Protein AF-A0A951KBT2-F1 (afdb_monomer_lite)

Radius of gyration: 22.01 Å; chains: 1; bounding box: 48×42×47 Å

Secondary structure (DSSP, 8-state):
-PPPP--PPPPSSHHHHHHHHHH-HHHHHHHHHHHHHTTTTS-------------HHHHHHHHHHHHHTT--HHHHHHHHHHHHHHHHHH--

Foldseek 3Di:
DDDDQPDDDDDPDPVVNVVVCVVCVVNVVVVCVVCVVVVVNDPDDDDDDDDDDDDPVVLVVLCVVCVVVVHDSVVSVVVVVVVVVVVVVVVD

Sequence (92 aa):
MPRKPTAIPRFKTEAEEAEWWDAHPEVATEIMKRAIKSGKARRAVPLKAVTMRLPVPDLKTDQELAVRKGLPYQTYIKMILHEALEKN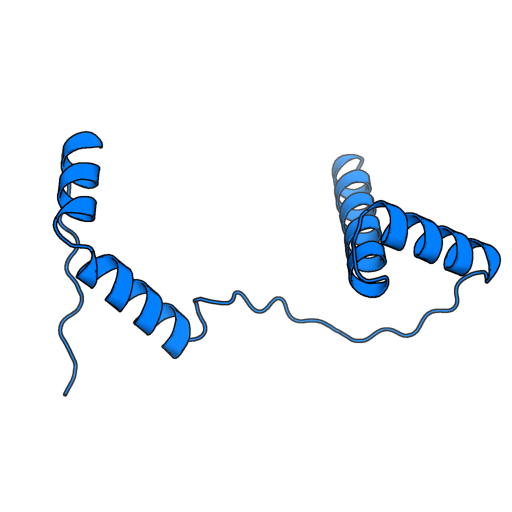AREL

Structure (mmCIF, N/CA/C/O backbone):
data_AF-A0A951KBT2-F1
#
_entry.id   AF-A0A951KBT2-F1
#
loop_
_atom_site.group_PDB
_atom_site.id
_atom_site.type_symbol
_atom_site.label_atom_id
_atom_site.label_alt_id
_atom_site.label_comp_id
_atom_site.label_asym_id
_atom_site.label_entity_id
_atom_site.label_seq_id
_atom_site.pdbx_PDB_ins_code
_atom_site.Cartn_x
_atom_site.Cartn_y
_atom_site.Cartn_z
_atom_site.occupancy
_atom_site.B_iso_or_equiv
_atom_site.auth_seq_id
_atom_site.auth_comp_id
_atom_site.auth_asym_id
_atom_site.auth_atom_id
_atom_site.pdbx_PDB_model_num
ATOM 1 N N . MET A 1 1 ? 25.238 -24.118 -12.950 1.00 36.00 1 MET A N 1
ATOM 2 C CA . MET A 1 1 ? 26.245 -23.263 -13.620 1.00 36.00 1 MET A CA 1
ATOM 3 C C . MET A 1 1 ? 26.008 -21.813 -13.208 1.00 36.00 1 MET A C 1
ATOM 5 O O . MET A 1 1 ? 24.867 -21.371 -13.335 1.00 36.00 1 MET A O 1
ATOM 9 N N . PRO A 1 2 ? 27.005 -21.085 -12.676 1.00 41.91 2 PRO A N 1
ATOM 10 C CA . PRO A 1 2 ? 26.839 -19.668 -12.366 1.00 41.91 2 PRO A CA 1
ATOM 11 C C . PRO A 1 2 ? 26.738 -18.891 -13.687 1.00 41.91 2 PRO A C 1
ATOM 13 O O . PRO A 1 2 ? 27.648 -18.930 -14.511 1.00 41.91 2 PRO A O 1
ATOM 16 N N . ARG A 1 3 ? 25.590 -18.254 -13.946 1.00 56.88 3 ARG A N 1
ATOM 17 C CA . ARG A 1 3 ? 25.366 -17.460 -15.166 1.00 56.88 3 ARG A CA 1
ATOM 18 C C . ARG A 1 3 ? 25.997 -16.077 -14.991 1.00 56.88 3 ARG A C 1
ATOM 20 O O . ARG A 1 3 ? 25.820 -15.468 -13.937 1.00 56.88 3 ARG A O 1
ATOM 27 N N . LYS A 1 4 ? 26.738 -15.613 -16.008 1.00 56.91 4 LYS A N 1
ATOM 28 C CA . LYS A 1 4 ? 27.485 -14.343 -15.991 1.00 56.91 4 LYS A CA 1
ATOM 29 C C . LYS A 1 4 ? 26.570 -13.166 -15.586 1.00 56.91 4 LYS A C 1
ATOM 31 O O . LYS A 1 4 ? 25.425 -13.112 -16.050 1.00 56.91 4 LYS A O 1
ATOM 36 N N . PRO A 1 5 ? 27.043 -12.241 -14.728 1.00 56.91 5 PRO A N 1
ATOM 37 C CA . PRO A 1 5 ? 26.330 -11.002 -14.434 1.00 56.91 5 PRO A CA 1
ATOM 38 C C . PRO A 1 5 ? 26.044 -10.254 -15.735 1.00 56.91 5 PRO A C 1
ATOM 40 O O . PRO A 1 5 ? 26.878 -10.238 -16.638 1.00 56.91 5 PRO A O 1
ATOM 43 N N . THR A 1 6 ? 24.862 -9.658 -15.836 1.00 65.19 6 THR A N 1
ATOM 44 C CA . THR A 1 6 ? 24.516 -8.824 -16.991 1.00 65.19 6 THR A CA 1
ATOM 45 C C . THR A 1 6 ? 25.311 -7.533 -16.836 1.00 65.19 6 THR A C 1
ATOM 47 O O . THR A 1 6 ? 25.062 -6.785 -15.893 1.00 65.19 6 THR A O 1
ATOM 50 N N . ALA A 1 7 ? 26.345 -7.341 -17.653 1.00 72.06 7 ALA A N 1
ATOM 51 C CA . ALA A 1 7 ? 27.222 -6.180 -17.568 1.00 72.06 7 ALA A CA 1
ATOM 52 C C . ALA A 1 7 ? 26.539 -5.004 -18.269 1.00 72.06 7 ALA A C 1
ATOM 54 O O . ALA A 1 7 ? 26.502 -4.961 -19.494 1.00 72.06 7 ALA A O 1
ATOM 55 N N . ILE A 1 8 ? 25.967 -4.091 -17.486 1.00 83.50 8 ILE A N 1
ATOM 56 C CA . ILE A 1 8 ? 25.436 -2.827 -18.003 1.00 83.50 8 ILE A CA 1
ATOM 57 C C . ILE A 1 8 ? 26.644 -1.930 -18.337 1.00 83.50 8 ILE A C 1
ATOM 59 O O . ILE A 1 8 ? 27.500 -1.746 -17.461 1.00 83.50 8 ILE A O 1
ATOM 63 N N . PRO A 1 9 ? 26.773 -1.427 -19.580 1.00 87.44 9 PRO A N 1
ATOM 64 C CA . PRO A 1 9 ? 27.841 -0.507 -19.962 1.00 87.44 9 PRO A CA 1
ATOM 65 C C . PRO A 1 9 ? 27.809 0.801 -19.160 1.00 87.44 9 PRO A C 1
ATOM 67 O O . PRO A 1 9 ? 26.815 1.145 -18.526 1.00 87.44 9 PRO A O 1
ATOM 70 N N . ARG A 1 10 ? 28.911 1.557 -19.192 1.00 88.44 10 ARG A N 1
ATOM 71 C CA . ARG A 1 10 ? 28.907 2.953 -18.737 1.00 88.44 10 ARG A CA 1
ATOM 72 C C . ARG A 1 10 ? 28.564 3.843 -19.921 1.00 88.44 10 ARG A C 1
ATOM 74 O O . ARG A 1 10 ? 29.332 3.869 -20.880 1.00 88.44 10 ARG A O 1
ATOM 81 N N . PHE A 1 11 ? 27.462 4.571 -19.819 1.00 91.75 11 PHE A N 1
ATOM 82 C CA . PHE A 1 11 ? 27.013 5.508 -20.843 1.00 91.75 11 PHE A CA 1
ATOM 83 C C . PHE A 1 11 ? 27.586 6.901 -20.586 1.00 91.75 11 PHE A C 1
ATOM 85 O O . PHE A 1 11 ? 27.825 7.284 -19.436 1.00 91.75 11 PHE A O 1
ATOM 92 N N . LYS A 1 12 ? 27.848 7.652 -21.657 1.00 88.75 12 LYS A N 1
ATOM 93 C CA . LYS A 1 12 ? 28.310 9.045 -21.559 1.00 88.75 12 LYS A CA 1
ATOM 94 C C . LYS A 1 12 ? 27.140 10.026 -21.527 1.00 88.75 12 LYS A C 1
ATOM 96 O O . LYS A 1 12 ? 27.303 11.125 -20.999 1.00 88.75 12 LYS A O 1
ATOM 101 N N . THR A 1 13 ? 25.993 9.645 -22.089 1.00 94.94 13 THR A N 1
ATOM 102 C CA . THR A 1 13 ? 24.771 10.457 -22.151 1.00 94.94 13 THR A CA 1
ATOM 103 C C . THR A 1 13 ? 23.529 9.612 -21.860 1.00 94.94 13 THR A C 1
ATOM 105 O O . THR A 1 13 ? 23.539 8.395 -22.027 1.00 94.94 13 THR A O 1
ATOM 108 N N . GLU A 1 14 ? 22.442 10.264 -21.443 1.00 89.88 14 GLU A N 1
ATOM 109 C CA . GLU A 1 14 ? 21.151 9.610 -21.170 1.00 89.88 14 GLU A CA 1
ATOM 110 C C . GLU A 1 14 ? 20.497 9.043 -22.444 1.00 89.88 14 GLU A C 1
ATOM 112 O O . GLU A 1 14 ? 19.874 7.988 -22.407 1.00 89.88 14 GLU A O 1
ATOM 117 N N . ALA A 1 15 ? 20.685 9.700 -23.594 1.00 94.44 15 ALA A N 1
ATOM 118 C CA . ALA A 1 15 ? 20.166 9.216 -24.875 1.00 94.44 15 ALA A CA 1
ATOM 119 C C . ALA A 1 15 ? 20.818 7.888 -25.300 1.00 94.44 15 ALA A C 1
ATOM 121 O O . ALA A 1 15 ? 20.126 6.976 -25.742 1.00 94.44 15 ALA A O 1
ATOM 122 N N . GLU A 1 16 ? 22.136 7.760 -25.106 1.00 93.12 16 GLU A N 1
ATOM 123 C CA . GLU A 1 16 ? 22.878 6.519 -25.368 1.00 93.12 16 GLU A CA 1
ATOM 124 C C . GLU A 1 16 ? 22.400 5.382 -24.450 1.00 93.12 16 GLU A C 1
ATOM 126 O O . GLU A 1 16 ? 22.273 4.236 -24.880 1.00 93.12 16 GLU A O 1
ATOM 131 N N . GLU A 1 17 ? 22.096 5.700 -23.190 1.00 92.31 17 GLU A N 1
ATOM 132 C CA . GLU A 1 17 ? 21.512 4.748 -22.247 1.00 92.31 17 GLU A CA 1
ATOM 133 C C . GLU A 1 17 ? 20.116 4.286 -22.694 1.00 92.31 17 GLU A C 1
ATOM 135 O O . GLU A 1 17 ? 19.845 3.083 -22.703 1.00 92.31 17 GLU A O 1
ATOM 140 N N . ALA A 1 18 ? 19.242 5.215 -23.089 1.00 90.81 18 ALA A N 1
ATOM 141 C CA . ALA A 1 18 ? 17.883 4.906 -23.528 1.00 90.81 18 ALA A CA 1
ATOM 142 C C . ALA A 1 18 ? 17.870 4.005 -24.773 1.00 90.81 18 ALA A C 1
ATOM 144 O O . ALA A 1 18 ? 17.221 2.958 -24.762 1.00 90.81 18 ALA A O 1
ATOM 145 N N . GLU A 1 19 ? 18.652 4.351 -25.803 1.00 93.75 19 GLU A N 1
ATOM 146 C CA . GLU A 1 19 ? 18.793 3.534 -27.016 1.00 93.75 19 GLU A CA 1
ATOM 147 C C . GLU A 1 19 ? 19.311 2.126 -26.697 1.00 93.75 19 GLU A C 1
ATOM 149 O O . GLU A 1 19 ? 18.854 1.133 -27.272 1.00 93.75 19 GLU A O 1
ATOM 154 N N . TRP A 1 20 ? 20.244 2.011 -25.748 1.00 92.88 20 TRP A N 1
ATOM 155 C CA . TRP A 1 20 ? 20.751 0.715 -25.320 1.00 92.88 20 TRP A CA 1
ATOM 156 C C . TRP A 1 20 ? 19.683 -0.115 -24.596 1.00 92.88 20 TRP A C 1
ATOM 158 O O . TRP A 1 20 ? 19.581 -1.314 -24.866 1.00 92.88 20 TRP A O 1
ATOM 168 N N . TRP A 1 21 ? 18.874 0.488 -23.717 1.00 91.94 21 TRP A N 1
ATOM 169 C CA . TRP A 1 21 ? 17.770 -0.204 -23.039 1.00 91.94 21 TRP A CA 1
ATOM 170 C C . TRP A 1 21 ? 16.691 -0.683 -24.015 1.00 91.94 21 TRP A C 1
ATOM 172 O O . TRP A 1 21 ? 16.232 -1.821 -23.883 1.00 91.94 21 TRP A O 1
ATOM 182 N N . ASP A 1 22 ? 16.341 0.135 -25.010 1.00 92.06 22 ASP A N 1
ATOM 183 C CA . ASP A 1 22 ? 15.377 -0.224 -26.058 1.00 92.06 22 ASP A CA 1
ATOM 184 C C . ASP A 1 22 ? 15.887 -1.378 -26.933 1.00 92.06 22 ASP A C 1
ATOM 186 O O . ASP A 1 22 ? 15.122 -2.273 -27.302 1.00 92.06 22 ASP A O 1
ATOM 190 N N . ALA A 1 23 ? 17.190 -1.398 -27.227 1.00 92.06 23 ALA A N 1
ATOM 191 C CA . ALA A 1 23 ? 17.823 -2.460 -28.002 1.00 92.06 23 ALA A CA 1
ATOM 192 C C . ALA A 1 23 ? 18.032 -3.771 -27.216 1.00 92.06 23 ALA A C 1
ATOM 194 O O . ALA A 1 23 ? 18.223 -4.813 -27.844 1.00 92.06 23 ALA A O 1
ATOM 195 N N . HIS A 1 24 ? 17.993 -3.742 -25.875 1.00 90.25 24 HIS A N 1
ATOM 196 C CA . HIS A 1 24 ? 18.298 -4.896 -25.012 1.00 90.25 24 HIS A CA 1
ATOM 197 C C . HIS A 1 24 ? 17.194 -5.201 -23.971 1.00 90.25 24 HIS A C 1
ATOM 199 O O . HIS A 1 24 ? 17.468 -5.290 -22.760 1.00 90.25 24 HIS A O 1
ATOM 205 N N . PRO A 1 25 ? 15.929 -5.417 -24.386 1.00 87.44 25 PRO A N 1
ATOM 206 C CA . PRO A 1 25 ? 14.818 -5.695 -23.467 1.00 87.44 25 PRO A CA 1
ATOM 207 C C . PRO A 1 25 ? 15.013 -6.980 -22.635 1.00 87.44 25 PRO A C 1
ATOM 209 O O . PRO A 1 25 ? 14.473 -7.128 -21.528 1.00 87.44 25 PRO A O 1
ATOM 212 N N . GLU A 1 26 ? 15.816 -7.929 -23.120 1.00 87.69 26 GLU A N 1
ATOM 213 C CA . GLU A 1 26 ? 16.192 -9.147 -22.406 1.00 87.69 26 GLU A CA 1
ATOM 214 C C . GLU A 1 26 ? 17.016 -8.864 -21.144 1.00 87.69 26 GLU A C 1
ATOM 216 O O . GLU A 1 26 ? 16.900 -9.603 -20.161 1.00 87.69 26 GLU A O 1
ATOM 221 N N . VAL A 1 27 ? 17.795 -7.777 -21.118 1.00 87.81 27 VAL A N 1
ATOM 222 C CA . VAL A 1 27 ? 18.586 -7.396 -19.943 1.00 87.81 27 VAL A CA 1
ATOM 223 C C . VAL A 1 27 ? 17.665 -6.960 -18.810 1.00 87.81 27 VAL A C 1
ATOM 225 O O . VAL A 1 27 ? 17.776 -7.489 -17.699 1.00 87.81 27 VAL A O 1
ATOM 228 N N . ALA A 1 28 ? 16.707 -6.074 -19.095 1.00 84.44 28 ALA A N 1
ATOM 229 C CA . ALA A 1 28 ? 15.686 -5.653 -18.134 1.00 84.44 28 ALA A CA 1
ATOM 230 C C . ALA A 1 28 ? 14.870 -6.854 -17.625 1.00 84.44 28 ALA A C 1
ATOM 232 O O . ALA A 1 28 ? 14.652 -7.017 -16.419 1.00 84.44 28 ALA A O 1
ATOM 233 N N . THR A 1 29 ? 14.507 -7.763 -18.533 1.00 86.44 29 THR A N 1
ATOM 234 C CA . THR A 1 29 ? 13.783 -8.996 -18.205 1.00 86.44 29 THR A CA 1
ATOM 235 C C . THR A 1 29 ? 14.574 -9.899 -17.252 1.00 86.44 29 THR A C 1
ATOM 237 O O . THR A 1 29 ? 14.031 -10.391 -16.259 1.00 86.44 29 THR A O 1
ATOM 240 N N . GLU A 1 30 ? 15.864 -10.125 -17.507 1.00 87.75 30 GLU A N 1
ATOM 241 C CA . GLU A 1 30 ? 16.708 -10.955 -16.642 1.00 87.75 30 GLU A CA 1
ATOM 242 C C . GLU A 1 30 ? 16.996 -10.287 -15.291 1.00 87.75 30 GLU A C 1
ATOM 244 O O . GLU A 1 30 ? 17.025 -10.977 -14.265 1.00 87.75 30 GLU A O 1
ATOM 249 N N . ILE A 1 31 ? 17.150 -8.958 -15.253 1.00 86.88 31 ILE A N 1
ATOM 250 C CA . ILE A 1 31 ? 17.249 -8.192 -14.002 1.00 86.88 31 ILE A CA 1
ATOM 251 C C . ILE A 1 31 ? 15.981 -8.396 -13.167 1.00 86.88 31 ILE A C 1
ATOM 253 O O . ILE A 1 31 ? 16.080 -8.766 -11.993 1.00 86.88 31 ILE A O 1
ATOM 257 N N . MET A 1 32 ? 14.798 -8.255 -13.773 1.00 84.94 32 MET A N 1
ATOM 258 C CA . MET A 1 32 ? 13.521 -8.444 -13.083 1.00 84.94 32 MET A CA 1
ATOM 259 C C . MET A 1 32 ? 13.340 -9.888 -12.602 1.00 84.94 32 MET A C 1
ATOM 261 O O . MET A 1 32 ? 13.017 -10.116 -11.437 1.00 84.94 32 MET A O 1
ATOM 265 N N . LYS A 1 33 ? 13.630 -10.892 -13.440 1.00 87.94 33 LYS A N 1
ATOM 266 C CA . LYS A 1 33 ? 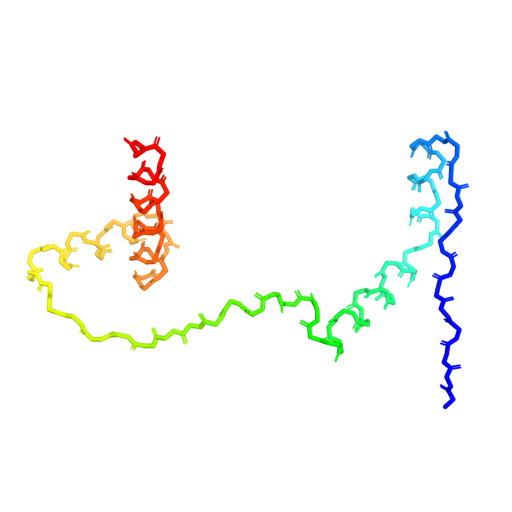13.593 -12.309 -13.030 1.00 87.94 33 LYS A CA 1
ATOM 267 C C . LYS A 1 33 ? 14.518 -12.587 -11.845 1.00 87.94 33 LYS A C 1
ATOM 269 O O . LYS A 1 33 ? 14.125 -13.293 -10.913 1.00 87.94 33 LYS A O 1
ATOM 274 N N . ARG A 1 34 ? 15.734 -12.027 -11.839 1.00 86.19 34 ARG A N 1
ATOM 275 C CA . ARG A 1 34 ? 16.662 -12.145 -10.700 1.00 86.19 34 ARG A CA 1
ATOM 276 C C . ARG A 1 34 ? 16.121 -11.442 -9.461 1.00 86.19 34 ARG A C 1
ATOM 278 O O . ARG A 1 34 ? 16.228 -11.996 -8.366 1.00 86.19 34 ARG A O 1
ATOM 285 N N . ALA A 1 35 ? 15.529 -10.262 -9.611 1.00 85.12 35 ALA A N 1
ATOM 286 C CA . ALA A 1 35 ? 14.905 -9.539 -8.511 1.00 85.12 35 ALA A CA 1
ATOM 287 C C . ALA A 1 35 ? 13.738 -10.339 -7.906 1.00 85.12 35 ALA A C 1
ATOM 289 O O . ALA A 1 35 ? 13.665 -10.472 -6.687 1.00 85.12 35 ALA A O 1
ATOM 290 N N . ILE A 1 36 ? 12.882 -10.948 -8.733 1.00 86.19 36 ILE A N 1
ATOM 291 C CA . ILE A 1 36 ? 11.783 -11.813 -8.278 1.00 86.19 36 ILE A CA 1
ATOM 292 C C . ILE A 1 36 ? 12.341 -13.033 -7.544 1.00 86.19 36 ILE A C 1
A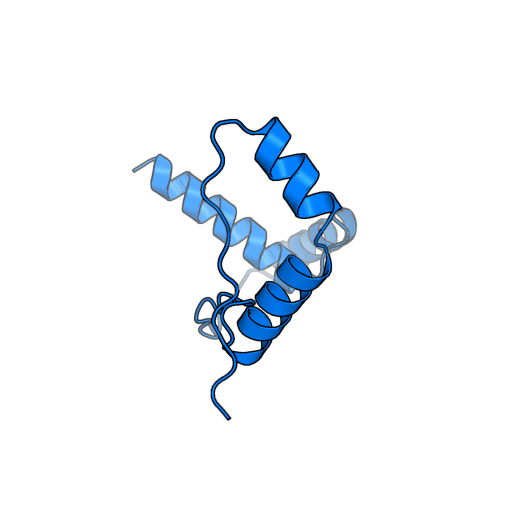TOM 294 O O . ILE A 1 36 ? 11.955 -13.294 -6.407 1.00 86.19 36 ILE A O 1
ATOM 298 N N . LYS A 1 37 ? 13.298 -13.746 -8.153 1.00 86.81 37 LYS A N 1
ATOM 299 C CA . LYS A 1 37 ? 13.899 -14.953 -7.567 1.00 86.81 37 LYS A CA 1
ATOM 300 C C . LYS A 1 37 ? 14.604 -14.678 -6.237 1.00 86.81 37 LYS A C 1
ATOM 302 O O . LYS A 1 37 ? 14.559 -15.507 -5.339 1.00 86.81 37 LYS A O 1
ATOM 307 N N . SER A 1 38 ? 15.272 -13.533 -6.121 1.00 83.94 38 SER A N 1
ATOM 308 C CA . SER A 1 38 ? 15.970 -13.126 -4.894 1.00 83.94 38 SER A CA 1
ATOM 309 C C . SER A 1 38 ? 15.056 -12.465 -3.859 1.00 83.94 38 SER A C 1
ATOM 311 O O . SER A 1 38 ? 15.540 -12.054 -2.809 1.00 83.94 38 SER A O 1
ATOM 313 N N . GLY A 1 39 ? 13.761 -12.299 -4.152 1.00 78.19 39 GLY A N 1
ATOM 314 C CA . GLY A 1 39 ? 12.819 -11.570 -3.303 1.00 78.19 39 GLY A CA 1
ATOM 315 C C . GLY A 1 39 ? 13.001 -10.048 -3.320 1.00 78.19 39 GLY A C 1
ATOM 316 O O . GLY A 1 39 ? 12.135 -9.337 -2.831 1.00 78.19 39 GLY A O 1
ATOM 317 N N . LYS A 1 40 ? 14.065 -9.517 -3.939 1.00 78.00 40 LYS A N 1
ATOM 318 C CA . LYS A 1 40 ? 14.346 -8.073 -4.020 1.00 78.00 40 LYS A CA 1
ATOM 319 C C . LYS A 1 40 ? 13.340 -7.290 -4.866 1.00 78.00 40 LYS A C 1
ATOM 321 O O . LYS A 1 40 ? 13.235 -6.082 -4.694 1.00 78.00 40 LYS A O 1
ATOM 326 N N . ALA A 1 41 ? 12.583 -7.959 -5.738 1.00 78.88 41 ALA A N 1
ATOM 327 C CA . ALA A 1 41 ? 11.482 -7.333 -6.478 1.00 78.88 41 ALA A CA 1
ATOM 328 C C . ALA A 1 41 ? 10.334 -6.888 -5.561 1.00 78.88 41 ALA A C 1
ATOM 330 O O . ALA A 1 41 ? 9.522 -6.055 -5.950 1.00 78.88 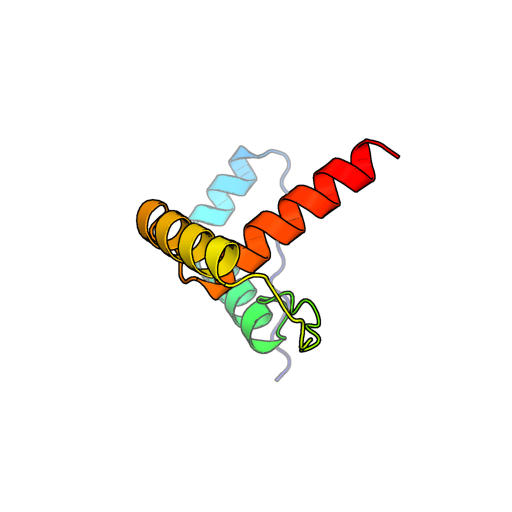41 ALA A O 1
ATOM 331 N N . ARG A 1 42 ? 10.244 -7.442 -4.347 1.00 70.25 42 ARG A N 1
ATOM 332 C CA . ARG A 1 42 ? 9.273 -7.025 -3.339 1.00 70.25 42 ARG A CA 1
ATOM 333 C C . ARG A 1 42 ? 10.036 -6.620 -2.094 1.00 70.25 42 ARG A C 1
ATOM 335 O O . ARG A 1 42 ? 10.546 -7.461 -1.363 1.00 70.25 42 ARG A O 1
ATOM 342 N N . ARG A 1 43 ? 10.086 -5.321 -1.814 1.00 66.38 43 ARG A N 1
ATOM 343 C CA . ARG A 1 43 ? 10.557 -4.850 -0.514 1.00 66.38 43 ARG A CA 1
ATOM 344 C C . ARG A 1 43 ? 9.490 -5.215 0.517 1.00 66.38 43 ARG A C 1
ATOM 346 O O . ARG A 1 43 ? 8.507 -4.500 0.680 1.00 66.38 43 ARG A O 1
ATOM 353 N N . ALA A 1 44 ? 9.639 -6.377 1.144 1.00 67.00 44 ALA A N 1
ATOM 354 C CA . ALA A 1 44 ? 8.749 -6.799 2.212 1.00 67.00 44 ALA A CA 1
ATOM 355 C C . ALA A 1 44 ? 8.979 -5.874 3.409 1.00 67.00 44 ALA A C 1
ATOM 357 O O . ALA A 1 44 ? 9.977 -5.993 4.117 1.00 67.00 44 ALA A O 1
ATOM 358 N N . VAL A 1 45 ? 8.077 -4.915 3.606 1.00 77.62 45 VAL A N 1
ATOM 359 C CA . VAL A 1 45 ? 8.016 -4.178 4.866 1.00 77.62 45 VAL A CA 1
ATOM 360 C C . VAL A 1 45 ? 7.461 -5.157 5.903 1.00 77.62 45 VAL A C 1
ATOM 362 O O . VAL A 1 45 ? 6.381 -5.709 5.671 1.00 77.62 45 VAL A O 1
ATOM 365 N N . PRO A 1 46 ? 8.181 -5.442 7.002 1.00 85.19 46 PRO A N 1
ATOM 366 C CA . PRO A 1 46 ? 7.677 -6.341 8.028 1.00 85.19 46 PRO A CA 1
ATOM 367 C C . PRO A 1 46 ? 6.389 -5.759 8.615 1.00 85.19 46 PRO A C 1
ATOM 369 O O . PRO A 1 46 ? 6.365 -4.625 9.088 1.00 85.19 46 PRO A O 1
ATOM 372 N N . LEU A 1 47 ? 5.309 -6.538 8.566 1.00 86.38 47 LEU A N 1
ATOM 373 C CA . LEU A 1 47 ? 4.014 -6.156 9.121 1.00 86.38 47 LEU A CA 1
ATOM 374 C C . LEU A 1 47 ? 3.775 -6.914 10.423 1.00 86.38 47 LEU A C 1
ATOM 376 O O . LEU A 1 47 ? 4.010 -8.119 10.502 1.00 86.38 47 LEU A O 1
ATOM 380 N N . LYS A 1 48 ? 3.254 -6.214 11.428 1.00 90.62 48 LYS A N 1
ATOM 381 C CA . LYS A 1 48 ? 2.783 -6.809 12.679 1.00 90.62 48 LYS A CA 1
ATOM 382 C C . LYS A 1 48 ? 1.268 -6.671 12.750 1.00 90.62 48 LYS A C 1
ATOM 384 O O . LYS A 1 48 ? 0.744 -5.572 12.588 1.00 90.62 48 LYS A O 1
ATOM 389 N N . ALA A 1 49 ? 0.568 -7.778 12.992 1.00 92.31 49 ALA A N 1
ATOM 390 C CA . ALA A 1 49 ? -0.865 -7.736 13.250 1.00 92.31 49 ALA A CA 1
ATOM 391 C C . ALA A 1 49 ? -1.124 -7.056 14.601 1.00 92.31 49 ALA A C 1
ATOM 393 O O . ALA A 1 49 ? -0.492 -7.389 15.606 1.00 92.31 49 ALA A O 1
ATOM 394 N N . VAL A 1 50 ? -2.053 -6.104 14.616 1.00 92.50 50 VAL A N 1
ATOM 395 C CA . VAL A 1 50 ? -2.489 -5.396 15.822 1.00 92.50 50 VAL A CA 1
ATOM 396 C C . VAL A 1 50 ? -4.004 -5.491 15.932 1.00 92.50 50 VAL A C 1
ATOM 398 O O . VAL A 1 50 ? -4.706 -5.438 14.925 1.00 92.50 50 VAL A O 1
ATOM 401 N N . THR A 1 51 ? -4.504 -5.653 17.155 1.00 94.56 51 THR A N 1
ATOM 402 C CA . THR A 1 51 ? -5.939 -5.582 17.456 1.00 94.56 51 THR A CA 1
ATOM 403 C C . THR A 1 51 ? -6.188 -4.293 18.222 1.00 94.56 51 THR A C 1
ATOM 405 O O . THR A 1 51 ? -5.553 -4.061 19.248 1.00 94.56 51 THR A O 1
ATOM 408 N N . MET A 1 52 ? -7.098 -3.458 17.730 1.00 92.69 52 MET A N 1
ATOM 409 C CA . MET A 1 52 ? -7.521 -2.230 18.402 1.00 92.69 52 MET A CA 1
ATOM 410 C C . MET A 1 52 ? -9.037 -2.089 18.345 1.00 92.69 52 MET A C 1
ATOM 412 O O . MET A 1 52 ? -9.687 -2.631 17.452 1.00 92.69 52 MET A O 1
ATOM 416 N N . ARG A 1 53 ? -9.597 -1.370 19.318 1.00 95.88 53 ARG A N 1
ATOM 417 C CA . ARG A 1 53 ? -11.015 -1.007 19.339 1.00 95.88 53 ARG A CA 1
ATOM 418 C C . ARG A 1 53 ? -11.169 0.370 18.709 1.00 95.88 53 ARG A C 1
ATOM 420 O O . ARG A 1 53 ? -10.417 1.275 19.055 1.00 95.88 53 ARG A O 1
ATOM 427 N N . LEU A 1 54 ? -12.144 0.509 17.821 1.00 94.19 54 LEU A N 1
ATOM 428 C CA . LEU A 1 54 ? -12.493 1.762 17.158 1.00 94.19 54 LEU A CA 1
ATOM 429 C C . LEU A 1 54 ? -13.989 2.032 17.362 1.00 94.19 54 LEU A C 1
ATOM 431 O O . LEU A 1 54 ? -14.762 1.068 17.449 1.00 94.19 54 LEU A O 1
ATOM 435 N N . PRO A 1 55 ? -14.417 3.302 17.456 1.00 97.56 55 PRO A N 1
ATOM 436 C CA . PRO A 1 55 ? -15.832 3.637 17.502 1.00 97.56 55 PRO A CA 1
ATOM 437 C C . PRO A 1 55 ? -16.564 3.121 16.260 1.00 97.56 55 PRO A C 1
ATOM 439 O O . PRO A 1 55 ? -16.106 3.272 15.130 1.00 97.56 55 PRO A O 1
ATOM 442 N N . VAL A 1 56 ? -17.737 2.519 16.463 1.00 97.25 56 VAL A N 1
ATOM 443 C CA . VAL A 1 56 ? -18.565 1.990 15.364 1.00 97.25 56 VAL A CA 1
ATOM 444 C C . VAL A 1 56 ? -18.941 3.059 14.321 1.00 97.25 56 VAL A C 1
ATOM 446 O O . VAL A 1 56 ? -18.907 2.737 13.131 1.00 97.25 56 VAL A O 1
ATOM 449 N N . PRO A 1 57 ? -19.268 4.315 14.696 1.00 97.75 57 PRO A N 1
ATOM 450 C CA . PRO A 1 57 ? -19.547 5.364 13.712 1.00 97.75 57 PRO A CA 1
ATOM 451 C C . PRO A 1 57 ? -18.3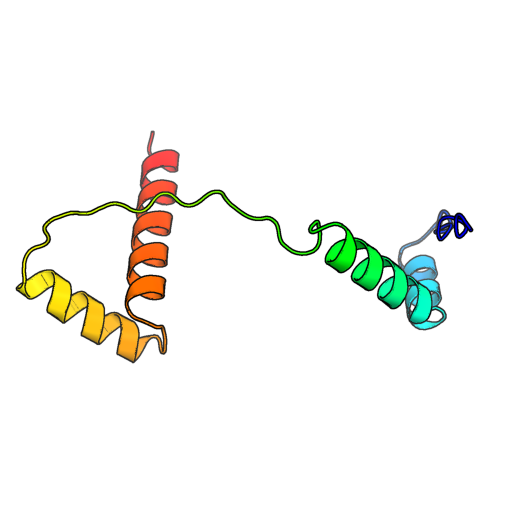52 5.665 12.795 1.00 97.75 57 PRO A C 1
ATOM 453 O O . PRO A 1 57 ? -18.533 5.863 11.592 1.00 97.75 57 PRO A O 1
ATOM 456 N N . ASP A 1 58 ? -17.139 5.628 13.343 1.00 95.94 58 ASP A N 1
ATOM 457 C CA . ASP A 1 58 ? -15.907 5.891 12.595 1.00 95.94 58 ASP A CA 1
ATOM 458 C C . ASP A 1 58 ? -15.647 4.758 11.602 1.00 95.94 58 ASP A C 1
ATOM 460 O O . ASP A 1 58 ? -15.457 5.009 10.416 1.00 95.94 58 ASP A O 1
ATOM 464 N N . LEU A 1 59 ? -15.796 3.501 12.047 1.00 95.31 59 LEU A N 1
ATOM 465 C CA . LEU A 1 59 ? -15.685 2.322 11.179 1.00 95.31 59 LEU A CA 1
ATOM 466 C C . LEU A 1 59 ? -16.632 2.395 9.973 1.00 95.31 59 LEU A C 1
ATOM 468 O O . LEU A 1 59 ? -16.260 2.010 8.864 1.00 95.31 59 LEU A O 1
ATOM 472 N N . LYS A 1 60 ? -17.862 2.877 10.182 1.00 96.75 60 LYS A N 1
ATOM 473 C CA . LYS A 1 60 ? -18.840 3.048 9.102 1.00 96.75 60 LYS A CA 1
ATOM 474 C C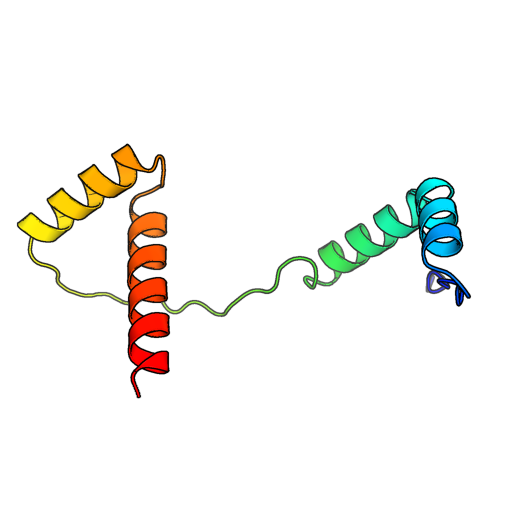 . LYS A 1 60 ? -18.395 4.137 8.126 1.00 96.75 60 LYS A C 1
ATOM 476 O O . LYS A 1 60 ? -18.423 3.924 6.915 1.00 96.75 60 LYS A O 1
ATOM 481 N N . THR A 1 61 ? -17.945 5.269 8.657 1.00 96.94 61 THR A N 1
ATOM 482 C CA . THR A 1 61 ? -17.433 6.387 7.856 1.00 96.94 61 THR A CA 1
ATOM 483 C C . THR A 1 61 ? -16.234 5.952 7.011 1.00 96.94 61 THR A C 1
ATOM 485 O O . THR A 1 61 ? -16.190 6.215 5.809 1.00 96.94 61 THR A O 1
ATOM 488 N N . ASP A 1 62 ? -15.302 5.204 7.597 1.00 96.25 62 ASP A N 1
ATOM 489 C CA . ASP A 1 62 ? -14.126 4.689 6.901 1.00 96.25 62 ASP A CA 1
ATOM 490 C C . ASP A 1 62 ? -14.492 3.726 5.766 1.00 96.25 62 ASP A C 1
ATOM 492 O O . ASP A 1 62 ? -13.890 3.772 4.693 1.00 96.25 62 ASP A O 1
ATOM 496 N N . GLN A 1 63 ? -15.496 2.866 5.964 1.00 97.06 63 GLN A N 1
ATOM 497 C CA . GLN A 1 63 ? -15.991 1.981 4.906 1.00 97.06 63 GLN A CA 1
ATOM 498 C C . GLN A 1 63 ? -16.592 2.767 3.736 1.00 97.06 63 GLN A C 1
ATOM 500 O O . GLN A 1 63 ? -16.289 2.467 2.580 1.00 97.06 63 GLN A O 1
ATOM 505 N N . GLU A 1 64 ? -17.403 3.789 4.015 1.00 97.69 64 GLU A N 1
ATOM 506 C CA . GLU A 1 64 ? -17.993 4.642 2.979 1.00 97.69 64 GLU A CA 1
ATOM 507 C C . GLU A 1 64 ? -16.912 5.395 2.186 1.00 97.69 64 GLU A C 1
ATOM 509 O O . GLU A 1 64 ? -16.967 5.460 0.954 1.00 97.69 64 GLU A O 1
ATOM 514 N N . LEU A 1 65 ? -15.893 5.920 2.872 1.00 97.56 65 LEU A N 1
ATOM 515 C CA . LEU A 1 65 ? -14.768 6.609 2.239 1.00 97.56 65 LEU A CA 1
ATOM 516 C C . LEU A 1 65 ? -13.892 5.658 1.413 1.00 97.56 65 LEU A C 1
ATOM 518 O O . LEU A 1 65 ? -13.479 6.018 0.307 1.00 97.56 65 LEU A O 1
ATOM 522 N N . ALA A 1 66 ? -13.666 4.434 1.894 1.00 97.94 66 ALA A N 1
ATOM 523 C CA . ALA A 1 66 ? -12.947 3.403 1.153 1.00 97.94 66 ALA A CA 1
ATOM 524 C C . ALA A 1 66 ? -13.654 3.068 -0.171 1.00 97.94 66 ALA A C 1
ATOM 526 O O . ALA A 1 66 ? -13.015 3.071 -1.225 1.00 97.94 66 ALA A O 1
ATOM 527 N N . VAL A 1 67 ? -14.981 2.876 -0.135 1.00 97.75 67 VAL A N 1
ATOM 528 C CA . VAL A 1 67 ? -15.801 2.630 -1.334 1.00 97.75 67 VAL A CA 1
ATOM 529 C C . VAL A 1 67 ? -15.707 3.799 -2.313 1.00 97.75 67 VAL A C 1
ATOM 531 O O . VAL A 1 67 ? -15.454 3.579 -3.496 1.00 97.75 67 VAL A O 1
ATOM 534 N N . ARG A 1 68 ? -15.836 5.044 -1.835 1.00 97.44 68 ARG A N 1
ATOM 535 C CA . ARG A 1 68 ? -15.728 6.244 -2.687 1.00 97.44 68 ARG A CA 1
ATOM 536 C C . ARG A 1 68 ? -14.364 6.374 -3.365 1.00 97.44 68 ARG A C 1
ATOM 538 O O . ARG A 1 68 ? -14.299 6.851 -4.493 1.00 97.44 68 ARG A O 1
ATOM 545 N N . LYS A 1 69 ? -13.286 5.945 -2.703 1.00 95.56 69 LYS A N 1
ATOM 546 C CA . LYS A 1 69 ? -11.931 5.915 -3.279 1.00 95.56 69 LYS A CA 1
ATOM 547 C C . LYS A 1 69 ? -11.641 4.670 -4.126 1.00 95.56 69 LYS A C 1
ATOM 549 O O . LYS A 1 69 ? -10.554 4.581 -4.690 1.00 95.56 69 LYS A O 1
ATOM 554 N N . GLY A 1 70 ? -12.564 3.709 -4.211 1.00 96.81 70 GLY A N 1
ATOM 555 C CA . GLY A 1 70 ? -12.340 2.442 -4.913 1.00 96.81 70 GLY A CA 1
ATOM 556 C C . GLY A 1 70 ? -11.274 1.561 -4.252 1.00 96.81 70 GLY A C 1
ATOM 557 O O . GLY A 1 70 ? -10.611 0.779 -4.931 1.00 96.81 70 GLY A O 1
ATOM 558 N N . LEU A 1 71 ? -11.076 1.700 -2.937 1.00 96.69 71 LEU A N 1
ATOM 559 C CA . LEU A 1 71 ? -10.059 0.974 -2.180 1.00 96.69 71 LEU A CA 1
ATOM 560 C C . LEU A 1 71 ? -10.693 -0.077 -1.260 1.00 96.69 71 LEU A C 1
ATOM 562 O O . LEU A 1 71 ? -11.738 0.172 -0.659 1.00 96.69 71 LEU A O 1
ATOM 566 N N . PRO A 1 72 ? -10.036 -1.234 -1.052 1.00 97.06 72 PRO A N 1
ATOM 567 C CA . PRO A 1 72 ? -10.406 -2.135 0.029 1.00 97.06 72 PRO A CA 1
ATOM 568 C C . PRO A 1 72 ? -10.311 -1.425 1.381 1.00 97.06 72 PRO A C 1
ATOM 570 O O . PRO A 1 72 ? -9.343 -0.707 1.637 1.00 97.06 72 PRO A O 1
ATOM 573 N N . TYR A 1 73 ? -11.258 -1.699 2.279 1.00 94.81 73 TYR A N 1
ATOM 574 C CA . TYR A 1 73 ? -11.324 -1.076 3.605 1.00 94.81 73 TYR A CA 1
ATOM 575 C C . TYR A 1 73 ? -9.984 -1.112 4.364 1.00 94.81 73 TYR A C 1
ATOM 577 O O . TYR A 1 73 ? -9.483 -0.082 4.804 1.00 94.81 73 TYR A O 1
ATOM 585 N N . GLN A 1 74 ? -9.332 -2.277 4.445 1.00 93.38 74 GLN A N 1
ATOM 586 C CA . GLN A 1 74 ? -8.041 -2.397 5.136 1.00 93.38 74 GLN A CA 1
ATOM 587 C C . GLN A 1 74 ? -6.923 -1.575 4.478 1.00 93.38 74 GLN A C 1
ATOM 589 O O . GLN A 1 74 ? -6.029 -1.093 5.170 1.00 93.38 74 GLN A O 1
ATOM 594 N N . THR A 1 75 ? -6.946 -1.430 3.152 1.00 95.12 75 THR A N 1
ATOM 595 C CA . THR A 1 75 ? -5.980 -0.603 2.418 1.00 95.12 75 THR A CA 1
ATOM 596 C C . THR A 1 75 ? -6.218 0.871 2.708 1.00 95.12 75 THR A C 1
ATOM 598 O O . THR A 1 75 ? -5.263 1.597 2.969 1.00 95.12 75 THR A O 1
ATOM 601 N N . TYR A 1 76 ? -7.484 1.291 2.732 1.00 96.69 76 TYR A N 1
ATOM 602 C CA . TYR A 1 76 ? -7.870 2.652 3.082 1.00 96.69 76 TYR A CA 1
ATOM 603 C C . TYR A 1 76 ? -7.421 3.023 4.504 1.00 96.69 76 TYR A C 1
ATOM 605 O O . TYR A 1 76 ? -6.724 4.020 4.672 1.00 96.69 76 TYR A O 1
ATOM 613 N N . ILE A 1 77 ? -7.702 2.175 5.502 1.00 95.44 77 ILE A N 1
ATOM 614 C CA . ILE A 1 77 ? -7.263 2.394 6.893 1.00 95.44 77 ILE A CA 1
ATOM 615 C C . ILE A 1 77 ? -5.733 2.507 6.998 1.00 95.44 77 ILE A C 1
ATOM 617 O O . ILE A 1 77 ? -5.209 3.371 7.699 1.00 95.44 77 ILE A O 1
ATOM 621 N N . LYS A 1 78 ? -4.990 1.647 6.290 1.00 94.00 78 LYS A N 1
ATOM 622 C CA . LYS A 1 78 ? -3.518 1.708 6.275 1.00 94.00 78 LYS A CA 1
ATOM 623 C C . LYS A 1 78 ? -3.006 3.016 5.679 1.00 94.00 78 LYS A C 1
ATOM 625 O O . LYS A 1 78 ? -2.051 3.578 6.205 1.00 94.00 78 LYS A O 1
ATOM 630 N N . MET A 1 79 ? -3.631 3.473 4.597 1.00 95.62 79 MET A N 1
ATOM 631 C CA . MET A 1 79 ? -3.275 4.711 3.911 1.00 95.62 79 MET A CA 1
ATOM 632 C C . MET A 1 79 ? -3.477 5.919 4.831 1.00 95.62 79 MET A C 1
ATOM 634 O O . MET A 1 79 ? -2.515 6.640 5.072 1.00 95.62 79 MET A O 1
ATOM 638 N N . ILE A 1 80 ? -4.670 6.092 5.416 1.00 95.94 80 ILE A N 1
ATOM 639 C CA . ILE A 1 80 ? -4.951 7.247 6.289 1.00 95.94 80 ILE A CA 1
ATOM 640 C C . ILE A 1 80 ? -4.050 7.265 7.531 1.00 95.94 80 ILE A C 1
ATOM 642 O O . ILE A 1 80 ? -3.575 8.323 7.936 1.00 95.94 80 ILE A O 1
ATOM 646 N N . LEU A 1 81 ? -3.758 6.093 8.112 1.00 95.12 81 LEU A N 1
ATOM 647 C CA . LEU A 1 81 ? -2.856 5.991 9.257 1.00 95.12 81 LEU A CA 1
ATOM 648 C C . LEU A 1 81 ? -1.434 6.410 8.872 1.00 95.12 81 LEU A C 1
ATOM 650 O O . LEU A 1 81 ? -0.777 7.124 9.624 1.00 95.12 81 LEU A O 1
ATOM 654 N N . HIS A 1 82 ? -0.957 5.972 7.708 1.00 95.12 82 HIS A N 1
ATOM 655 C CA . HIS A 1 82 ? 0.366 6.334 7.219 1.00 95.12 82 HIS A CA 1
ATOM 656 C C . HIS A 1 82 ? 0.478 7.835 6.928 1.00 95.12 82 HIS A C 1
ATOM 658 O O . HIS A 1 82 ? 1.420 8.465 7.400 1.00 95.12 82 HIS A O 1
ATOM 664 N N . GLU A 1 83 ? -0.509 8.417 6.241 1.00 95.81 83 GLU A N 1
ATOM 665 C CA . GLU A 1 83 ? -0.569 9.858 5.957 1.00 95.81 83 GLU A CA 1
ATOM 666 C C . GLU A 1 83 ? -0.560 10.691 7.248 1.00 95.81 83 GLU A C 1
ATOM 668 O O . GLU A 1 83 ? 0.188 11.664 7.358 1.00 95.81 83 GLU A O 1
ATOM 673 N N . ALA A 1 84 ? -1.345 10.288 8.253 1.00 96.44 84 ALA A N 1
ATOM 674 C CA . ALA A 1 84 ? -1.375 10.961 9.548 1.00 96.44 84 ALA A CA 1
ATOM 675 C C . ALA A 1 84 ? -0.025 10.876 10.280 1.00 96.44 84 ALA A C 1
ATOM 677 O O . ALA A 1 84 ? 0.428 11.867 10.849 1.00 96.44 84 ALA A O 1
ATOM 678 N N . LEU A 1 85 ? 0.640 9.715 10.244 1.00 96.88 85 LEU A N 1
ATOM 679 C CA . LEU A 1 85 ? 1.968 9.544 10.838 1.00 96.88 85 LEU A CA 1
ATOM 680 C C . LEU A 1 85 ? 3.021 10.408 10.140 1.00 96.88 85 LEU A C 1
ATOM 682 O O . LEU A 1 85 ? 3.809 11.054 10.825 1.00 96.88 85 LEU A O 1
ATOM 686 N N . GLU A 1 86 ? 3.035 10.449 8.805 1.00 96.25 86 GLU A N 1
ATOM 687 C CA . GLU A 1 86 ? 3.966 11.302 8.060 1.00 96.25 86 GLU A CA 1
ATOM 688 C C . GLU A 1 86 ? 3.740 12.782 8.354 1.00 96.25 86 GLU A C 1
ATOM 690 O O . GLU A 1 86 ? 4.704 13.519 8.557 1.00 96.25 86 GLU A O 1
ATOM 695 N N . LYS A 1 87 ? 2.476 13.218 8.392 1.00 97.12 87 LYS A N 1
ATOM 696 C CA . LYS A 1 87 ? 2.129 14.599 8.723 1.00 97.12 87 LYS A CA 1
ATOM 697 C C . LYS A 1 87 ? 2.622 14.959 10.123 1.00 97.12 87 LYS A C 1
ATOM 699 O O . LYS A 1 87 ? 3.373 15.917 10.267 1.00 97.12 87 LYS A O 1
ATOM 704 N N . ASN A 1 88 ? 2.272 14.156 11.125 1.00 96.19 88 ASN A N 1
ATOM 705 C CA . ASN A 1 88 ? 2.654 14.418 12.511 1.00 96.19 88 ASN A CA 1
ATOM 706 C C . ASN A 1 88 ? 4.176 14.356 12.710 1.00 96.19 88 ASN A C 1
ATOM 708 O O . ASN A 1 88 ? 4.715 15.118 13.499 1.00 96.19 88 ASN A O 1
ATOM 712 N N . ALA A 1 89 ? 4.884 13.484 11.985 1.00 95.12 89 ALA A N 1
ATOM 713 C CA . ALA A 1 89 ? 6.342 13.406 12.044 1.00 95.12 89 ALA A CA 1
ATOM 714 C C . ALA A 1 89 ? 7.044 14.632 11.437 1.00 95.12 89 ALA A C 1
ATOM 716 O O . ALA A 1 89 ? 8.167 14.924 11.828 1.00 95.12 89 ALA A O 1
ATOM 717 N N . ARG A 1 90 ? 6.413 15.332 10.483 1.00 93.06 90 ARG A N 1
ATOM 718 C CA . ARG A 1 90 ? 6.935 16.587 9.908 1.00 93.06 90 ARG A CA 1
ATOM 719 C C . ARG A 1 90 ? 6.680 17.803 10.796 1.00 93.06 90 ARG A C 1
ATOM 721 O O . ARG A 1 90 ? 7.353 18.812 10.629 1.00 93.06 90 ARG A O 1
ATOM 728 N N . GLU A 1 91 ? 5.670 17.728 11.657 1.00 91.69 91 GLU A N 1
ATOM 729 C CA . GLU A 1 91 ? 5.282 18.800 12.582 1.00 91.69 91 GLU A CA 1
ATOM 730 C C . GLU A 1 91 ? 6.045 18.739 13.924 1.00 91.69 91 GLU A C 1
ATOM 732 O O . GLU A 1 91 ? 5.900 19.649 14.741 1.00 91.69 91 GLU A O 1
ATOM 737 N N . LEU A 1 92 ? 6.852 17.692 14.140 1.00 76.62 92 LEU A N 1
ATOM 738 C CA . LEU A 1 92 ? 7.791 17.531 15.260 1.00 76.62 92 LEU A CA 1
ATOM 739 C C . LEU A 1 92 ? 9.173 18.099 14.917 1.00 76.62 92 LEU A C 1
ATOM 741 O O . LEU A 1 92 ? 9.793 18.677 15.837 1.00 76.62 92 LEU A O 1
#

pLDDT: mean 88.22, std 12.02, range [36.0, 97.94]